Protein AF-A0A2S7T8G7-F1 (afdb_monome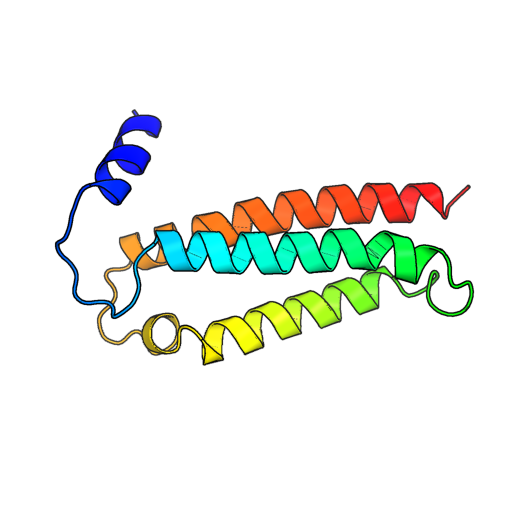r)

Organism: NCBI:txid754435

Foldseek 3Di:
DVVVVVVVLVPDPDDPPVDGLVVLLVLLVVLLVVLLVVLVVLCVDPVRVVCSVVVVVVSVVVSVVVCCVVRVCLVVPPDDDPVVNVSSCVSVVVSVVVSVVSNVVSNVVVVD

Solvent-accessible surface area (backbone atoms only — not comparable to full-atom values): 6670 Å² total; per-residue (Å²): 120,75,73,56,55,64,57,49,70,74,65,63,91,81,69,95,56,101,63,59,70,64,57,55,42,49,51,41,50,54,53,47,52,50,49,64,61,45,49,65,59,44,55,71,35,81,89,46,36,88,47,47,69,57,55,49,50,53,49,50,54,48,50,53,53,52,45,43,70,77,40,41,71,74,70,67,52,87,77,65,58,74,68,57,57,51,57,65,44,48,47,52,54,56,46,49,54,55,50,52,56,51,47,49,58,57,52,58,70,65,76,112

pLDDT: mean 78.35, std 17.05, range [39.22, 94.06]

InterPro domains:
  IPR046166 Protein of unknown function DUF6168 [PF19665] (15-109)

Mean predicted aligned error: 9.42 Å

Secondary structure (DSSP, 8-state):
-HHHHHHHTTT------SS-HHHHHHHHHHHHHHHHHHHHHHHT-TTTGGGHHHHHHHHHHHHHHHHHHH-HHHHS-SS--HHHHHHHHHHHHHHHHHHHHHHHHHHHTT--

Radius of gyration: 16.88 Å; Cα contacts (8 Å, |Δi|>4): 44; chains: 1; bounding box: 40×27×47 Å

Structure (mmCIF, N/CA/C/O backbone):
data_AF-A0A2S7T8G7-F1
#
_entry.id   AF-A0A2S7T8G7-F1
#
loop_
_atom_site.group_PDB
_atom_site.id
_atom_site.type_symbol
_atom_site.label_atom_id
_atom_site.label_alt_id
_atom_site.label_comp_id
_atom_site.label_asym_id
_atom_site.label_entity_id
_atom_site.label_seq_id
_atom_site.pdbx_PDB_ins_code
_atom_site.Cartn_x
_atom_site.Cartn_y
_atom_site.Cartn_z
_atom_site.occupancy
_atom_site.B_iso_or_equiv
_atom_site.auth_seq_id
_atom_site.auth_comp_id
_atom_site.auth_asym_id
_atom_site.auth_atom_id
_atom_site.pdbx_PDB_model_num
ATOM 1 N N . MET A 1 1 ? -0.887 17.075 -21.463 1.00 43.34 1 MET A N 1
ATOM 2 C CA . MET A 1 1 ? 0.485 16.737 -21.909 1.00 43.34 1 MET A CA 1
ATOM 3 C C . MET A 1 1 ? 1.112 15.592 -21.099 1.00 43.34 1 MET A C 1
ATOM 5 O O . MET A 1 1 ? 1.709 14.726 -21.713 1.00 43.34 1 MET A O 1
ATOM 9 N N . ALA A 1 2 ? 0.906 15.497 -19.775 1.00 39.22 2 ALA A N 1
ATOM 10 C CA . ALA A 1 2 ? 1.381 14.366 -18.951 1.00 39.22 2 ALA A CA 1
ATOM 11 C C . ALA A 1 2 ? 0.722 12.999 -19.264 1.00 39.22 2 ALA A C 1
ATOM 13 O O . ALA A 1 2 ? 1.360 11.965 -19.123 1.00 39.22 2 ALA A O 1
ATOM 14 N N . LEU A 1 3 ? -0.525 12.994 -19.755 1.00 40.22 3 LEU A N 1
ATOM 15 C CA . LEU A 1 3 ? -1.258 11.768 -20.117 1.00 40.22 3 LEU A CA 1
ATOM 16 C C . LEU A 1 3 ? -0.732 11.065 -21.385 1.00 40.22 3 LEU A C 1
ATOM 18 O O . LEU A 1 3 ? -1.010 9.890 -21.578 1.00 40.22 3 LEU A O 1
ATOM 22 N N . SER A 1 4 ? 0.043 11.759 -22.229 1.00 43.06 4 SER A N 1
ATOM 23 C CA . SER A 1 4 ? 0.604 11.181 -23.463 1.00 43.06 4 SER A CA 1
ATOM 24 C C . SER A 1 4 ? 1.810 10.278 -23.172 1.00 43.06 4 SER A C 1
ATOM 26 O O . SER A 1 4 ? 1.938 9.192 -23.724 1.00 43.06 4 SER A O 1
ATOM 28 N N . TYR A 1 5 ? 2.665 10.679 -22.228 1.00 49.22 5 TYR A N 1
ATOM 29 C CA . TYR A 1 5 ? 3.894 9.947 -21.912 1.00 49.22 5 TYR A CA 1
ATOM 30 C C . TYR A 1 5 ? 3.642 8.611 -21.205 1.00 49.22 5 TYR A C 1
ATOM 32 O O . TYR A 1 5 ? 4.401 7.672 -21.412 1.00 49.22 5 TYR A O 1
ATOM 40 N N . GLY A 1 6 ? 2.555 8.495 -20.432 1.00 47.66 6 GLY A N 1
ATOM 41 C CA . GLY A 1 6 ? 2.149 7.215 -19.838 1.00 47.66 6 GLY A CA 1
ATOM 42 C C . GLY A 1 6 ? 1.715 6.178 -20.882 1.00 47.66 6 GLY A C 1
ATOM 43 O O . GLY A 1 6 ? 1.947 4.991 -20.693 1.00 47.66 6 GLY A O 1
ATOM 44 N N . LEU A 1 7 ? 1.142 6.630 -22.003 1.00 43.62 7 LEU A N 1
ATOM 45 C CA . LEU A 1 7 ? 0.757 5.782 -23.137 1.00 43.62 7 LEU A CA 1
ATOM 46 C C . LEU A 1 7 ? 1.949 5.423 -24.033 1.00 43.62 7 LEU A C 1
ATOM 48 O O . LEU A 1 7 ? 1.996 4.319 -24.561 1.00 43.62 7 LEU A O 1
ATOM 52 N N . ILE A 1 8 ? 2.929 6.321 -24.167 1.00 47.00 8 ILE A N 1
ATOM 53 C CA . ILE A 1 8 ? 4.157 6.072 -24.940 1.00 47.00 8 ILE A CA 1
ATOM 54 C C . ILE A 1 8 ? 5.088 5.102 -24.194 1.00 47.00 8 ILE A C 1
ATOM 56 O O . ILE A 1 8 ? 5.646 4.202 -24.809 1.00 47.00 8 ILE A O 1
ATOM 60 N N . ALA A 1 9 ? 5.167 5.184 -22.862 1.00 51.03 9 ALA A N 1
ATOM 61 C CA . ALA A 1 9 ? 5.928 4.226 -22.051 1.00 51.03 9 ALA A CA 1
ATOM 62 C C . ALA A 1 9 ? 5.368 2.787 -22.094 1.00 51.03 9 ALA A C 1
ATOM 64 O O . ALA A 1 9 ? 6.084 1.845 -21.770 1.00 51.03 9 ALA A O 1
ATOM 65 N N . LEU A 1 10 ? 4.103 2.605 -22.497 1.00 52.00 10 LEU A N 1
ATOM 66 C CA . LEU A 1 10 ? 3.505 1.287 -22.749 1.00 52.00 10 LEU A CA 1
ATOM 67 C C . LEU A 1 10 ? 3.829 0.739 -24.153 1.00 52.00 10 LEU A C 1
ATOM 69 O O . LEU A 1 10 ? 3.527 -0.422 -24.420 1.00 52.00 10 LEU A O 1
ATOM 73 N N . ALA A 1 11 ? 4.393 1.559 -25.047 1.00 46.53 11 ALA A N 1
ATOM 74 C CA . ALA A 1 11 ? 4.503 1.271 -26.477 1.00 46.53 11 ALA A CA 1
ATOM 75 C C . ALA A 1 11 ? 5.943 1.108 -27.001 1.00 46.53 11 ALA A C 1
ATOM 77 O O . ALA A 1 11 ? 6.097 0.641 -28.128 1.00 46.53 11 ALA A O 1
ATOM 78 N N . ASP A 1 12 ? 6.980 1.444 -26.225 1.00 43.25 12 ASP A N 1
ATOM 79 C CA . ASP A 1 12 ? 8.375 1.281 -26.654 1.00 43.25 12 ASP A CA 1
ATOM 80 C C . ASP A 1 12 ? 8.953 -0.086 -26.222 1.00 43.25 12 ASP A C 1
ATOM 82 O O . ASP A 1 12 ? 9.151 -0.324 -25.030 1.00 43.25 12 ASP A O 1
ATOM 86 N N . PRO A 1 13 ? 9.284 -0.994 -27.164 1.00 44.94 13 PRO A N 1
ATOM 87 C CA . PRO A 1 13 ? 9.881 -2.299 -26.872 1.00 44.94 13 PRO A CA 1
ATOM 88 C C . PRO A 1 13 ? 11.412 -2.233 -26.733 1.00 44.94 13 PRO A C 1
ATOM 90 O O . PRO A 1 13 ? 12.104 -3.236 -26.907 1.00 44.94 13 PRO A O 1
ATOM 93 N N . VAL A 1 14 ? 11.978 -1.057 -26.467 1.00 45.66 14 VAL A N 1
ATOM 94 C CA . VAL A 1 14 ? 13.427 -0.860 -26.412 1.00 45.66 14 VAL A CA 1
ATOM 95 C C . VAL A 1 14 ? 13.800 -0.562 -24.976 1.00 45.66 14 VAL A C 1
ATOM 97 O O . VAL A 1 14 ? 13.839 0.598 -24.631 1.00 45.66 14 VAL A O 1
ATOM 100 N N . PHE A 1 15 ? 14.025 -1.581 -24.144 1.00 44.16 15 PHE A N 1
ATOM 101 C CA . PHE A 1 15 ? 15.076 -1.592 -23.114 1.00 44.16 15 PHE A CA 1
ATOM 102 C C . PHE A 1 15 ? 15.125 -2.971 -22.442 1.00 44.16 15 PHE A C 1
ATOM 104 O O . PHE A 1 15 ? 14.144 -3.472 -21.906 1.00 44.16 15 PHE A O 1
ATOM 111 N N . SER A 1 16 ? 16.304 -3.590 -22.483 1.00 45.28 16 SER A N 1
ATOM 112 C CA . SER A 1 16 ? 16.624 -4.910 -21.927 1.00 45.28 16 SER A CA 1
ATOM 113 C C . SER A 1 16 ? 16.749 -4.894 -20.389 1.00 45.28 16 SER A C 1
ATOM 115 O O . SER A 1 16 ? 17.716 -5.421 -19.833 1.00 45.28 16 SER A O 1
ATOM 117 N N . LEU A 1 17 ? 15.797 -4.302 -19.664 1.00 51.22 17 LEU A N 1
ATOM 118 C CA . LEU A 1 17 ? 15.545 -4.769 -18.300 1.00 51.22 17 LEU A CA 1
ATOM 119 C C . LEU A 1 17 ? 14.751 -6.066 -18.460 1.00 51.22 17 LEU A C 1
ATOM 121 O O . LEU A 1 17 ? 13.778 -6.095 -19.201 1.00 51.22 17 LEU A O 1
ATOM 125 N N . GLY A 1 18 ? 15.160 -7.161 -17.818 1.00 55.31 18 GLY A N 1
ATOM 126 C CA . GLY A 1 18 ? 14.485 -8.466 -17.933 1.00 55.31 18 GLY A CA 1
ATOM 127 C C . GLY A 1 18 ? 13.032 -8.506 -17.419 1.00 55.31 18 GLY A C 1
ATOM 128 O O . GLY A 1 18 ? 12.512 -9.590 -17.179 1.00 55.31 18 GLY A O 1
ATOM 129 N N . PHE A 1 19 ? 12.408 -7.348 -17.201 1.00 62.59 19 PHE A N 1
ATOM 130 C CA . PHE A 1 19 ? 11.038 -7.114 -16.762 1.00 62.59 19 PHE A CA 1
ATOM 131 C C . PHE A 1 19 ? 10.598 -5.717 -17.235 1.00 62.59 19 PHE A C 1
ATOM 133 O O . PHE A 1 19 ? 11.373 -4.757 -17.178 1.00 62.59 19 PHE A O 1
ATOM 140 N N . GLY A 1 20 ? 9.355 -5.591 -17.690 1.00 72.56 20 GLY A N 1
ATOM 141 C CA . GLY A 1 20 ? 8.758 -4.315 -18.073 1.00 72.56 20 GLY A CA 1
ATOM 142 C C . GLY A 1 20 ? 8.177 -3.515 -16.899 1.00 72.56 20 GLY A C 1
ATOM 143 O O . GLY A 1 20 ? 8.051 -3.974 -15.760 1.00 72.56 20 GLY A O 1
ATOM 144 N N . LEU A 1 21 ? 7.779 -2.272 -17.194 1.00 76.06 21 LEU A N 1
ATOM 145 C CA . LEU A 1 21 ? 7.060 -1.395 -16.258 1.00 76.06 21 LEU A CA 1
ATOM 146 C C . LEU A 1 21 ? 5.739 -2.036 -15.791 1.00 76.06 21 LEU A C 1
ATOM 148 O O . LEU A 1 21 ? 5.325 -1.867 -14.646 1.00 76.06 21 LEU A O 1
ATOM 152 N N . HIS A 1 22 ? 5.094 -2.801 -16.669 1.00 81.25 22 HIS A N 1
ATOM 153 C CA . HIS A 1 22 ? 3.833 -3.487 -16.408 1.00 81.25 22 HIS A CA 1
ATOM 154 C C . HIS A 1 22 ? 3.941 -4.503 -15.257 1.00 81.25 22 HIS A C 1
ATOM 156 O O . HIS A 1 22 ? 3.061 -4.573 -14.400 1.00 81.25 22 HIS A O 1
ATOM 162 N N . GLU A 1 23 ? 5.045 -5.235 -15.174 1.00 85.62 23 GLU A N 1
ATOM 163 C CA . GLU A 1 23 ? 5.328 -6.227 -14.141 1.00 85.62 23 GLU A CA 1
ATOM 164 C C . GLU A 1 23 ? 5.505 -5.564 -12.773 1.00 85.62 23 GLU A C 1
ATOM 166 O O . GLU A 1 23 ? 5.007 -6.072 -11.766 1.00 85.62 23 GLU A O 1
ATOM 171 N N . VAL A 1 24 ? 6.129 -4.384 -12.741 1.00 87.00 24 VAL A N 1
ATOM 172 C CA . VAL A 1 24 ? 6.247 -3.553 -11.534 1.00 87.00 24 VAL A CA 1
ATOM 173 C C . VAL A 1 24 ? 4.864 -3.078 -11.069 1.00 87.00 24 VAL A C 1
ATOM 175 O O . VAL A 1 24 ? 4.540 -3.166 -9.882 1.00 87.00 24 VAL A O 1
ATOM 178 N N . PHE A 1 25 ? 4.004 -2.637 -11.994 1.00 87.31 25 PHE A N 1
ATOM 179 C CA . PHE A 1 25 ? 2.615 -2.274 -11.680 1.00 87.31 25 PHE A CA 1
ATOM 180 C C . PHE A 1 25 ? 1.826 -3.454 -11.104 1.00 87.31 25 PHE A C 1
ATOM 182 O O . PHE A 1 25 ? 1.174 -3.302 -10.068 1.00 87.31 25 PHE A O 1
ATOM 189 N N . ILE A 1 26 ? 1.902 -4.627 -11.739 1.00 89.56 26 ILE A N 1
ATOM 190 C CA . ILE A 1 26 ? 1.220 -5.837 -11.265 1.00 89.56 26 ILE A CA 1
ATOM 191 C C . ILE A 1 26 ? 1.716 -6.219 -9.875 1.00 89.56 26 ILE A C 1
ATOM 193 O O . ILE A 1 26 ? 0.894 -6.503 -9.005 1.00 89.56 26 ILE A O 1
ATOM 197 N N . TYR A 1 27 ? 3.030 -6.188 -9.639 1.00 92.31 27 TYR A N 1
ATOM 198 C CA . TYR A 1 27 ? 3.599 -6.485 -8.327 1.00 92.31 27 TYR A CA 1
ATOM 199 C C . TYR A 1 27 ? 2.979 -5.607 -7.237 1.00 92.31 27 TYR A C 1
ATOM 201 O O . TYR A 1 27 ? 2.472 -6.118 -6.233 1.00 92.31 27 TYR A O 1
ATOM 209 N N . HIS A 1 28 ? 2.975 -4.287 -7.444 1.00 91.75 28 HIS A N 1
ATOM 210 C CA . HIS A 1 28 ? 2.415 -3.365 -6.464 1.00 91.75 28 HIS A CA 1
ATOM 211 C C . HIS A 1 28 ? 0.911 -3.576 -6.283 1.00 91.75 28 HIS A C 1
ATOM 213 O O . HIS A 1 28 ? 0.462 -3.607 -5.140 1.00 91.75 28 HIS A O 1
ATOM 219 N N . LEU A 1 29 ? 0.159 -3.797 -7.364 1.00 90.75 29 LEU A N 1
ATOM 220 C CA . LEU A 1 29 ? -1.284 -4.038 -7.318 1.00 90.75 29 LEU A CA 1
ATOM 221 C C . LEU A 1 29 ? -1.629 -5.314 -6.544 1.00 90.75 29 LEU A C 1
ATOM 223 O O . LEU A 1 29 ? -2.479 -5.275 -5.656 1.00 90.75 29 LEU A O 1
ATOM 227 N N . VAL A 1 30 ? -0.964 -6.432 -6.843 1.00 93.06 30 VAL A N 1
ATOM 228 C CA . VAL A 1 30 ? -1.196 -7.719 -6.169 1.00 93.06 30 VAL A CA 1
ATOM 229 C C . VAL A 1 30 ? -0.865 -7.608 -4.685 1.00 93.06 30 VAL A C 1
ATOM 231 O O . VAL A 1 30 ? -1.670 -8.010 -3.845 1.00 93.06 30 VAL A O 1
ATOM 234 N N . PHE A 1 31 ? 0.278 -7.010 -4.344 1.00 93.94 31 PHE A N 1
ATOM 235 C CA . PHE A 1 31 ? 0.665 -6.836 -2.947 1.00 93.94 31 PHE A CA 1
ATOM 236 C C . PHE A 1 31 ? -0.337 -5.948 -2.196 1.00 93.94 31 PHE A C 1
ATOM 238 O O . PHE A 1 31 ? -0.768 -6.292 -1.096 1.00 93.94 31 PHE A O 1
ATOM 245 N N . SER A 1 32 ? -0.773 -4.842 -2.806 1.00 92.50 32 SER A N 1
ATOM 246 C CA . SER A 1 32 ? -1.795 -3.960 -2.234 1.00 92.50 32 SER A CA 1
ATOM 247 C C . SER A 1 32 ? -3.138 -4.657 -2.054 1.00 92.50 32 SER A C 1
ATOM 249 O O . SER A 1 32 ? -3.771 -4.493 -1.012 1.00 92.50 32 SER A O 1
ATOM 251 N N . ALA A 1 33 ? -3.569 -5.471 -3.018 1.00 92.06 33 ALA A N 1
ATOM 252 C CA . ALA A 1 33 ? -4.801 -6.245 -2.908 1.00 92.06 33 ALA A CA 1
ATOM 253 C C . ALA A 1 33 ? -4.745 -7.236 -1.732 1.00 92.06 33 ALA A C 1
ATOM 255 O O . ALA A 1 33 ? -5.723 -7.367 -0.989 1.00 92.06 33 ALA A O 1
ATOM 256 N N . ILE A 1 34 ? -3.592 -7.880 -1.517 1.00 93.69 34 ILE A N 1
ATOM 257 C CA . ILE A 1 34 ? -3.357 -8.759 -0.365 1.00 93.69 34 ILE A CA 1
ATOM 258 C C . ILE A 1 34 ? -3.452 -7.962 0.943 1.00 93.69 34 ILE A C 1
ATOM 260 O O . ILE A 1 34 ? -4.199 -8.358 1.838 1.00 93.69 34 ILE A O 1
ATOM 264 N N . LEU A 1 35 ? -2.763 -6.820 1.054 1.00 91.94 35 LEU A N 1
ATOM 265 C CA . LEU A 1 35 ? -2.799 -5.988 2.265 1.00 91.94 35 LEU A CA 1
ATOM 266 C C . LEU A 1 35 ? -4.201 -5.481 2.592 1.00 91.94 35 LEU A C 1
ATOM 268 O O . LEU A 1 35 ? -4.658 -5.618 3.727 1.00 91.94 35 LEU A O 1
ATOM 272 N N . ILE A 1 36 ? -4.904 -4.940 1.600 1.00 90.88 36 ILE A N 1
ATOM 273 C CA . ILE A 1 36 ? -6.271 -4.432 1.759 1.00 90.88 36 ILE A CA 1
ATOM 274 C C . ILE A 1 36 ? -7.219 -5.556 2.192 1.00 90.88 36 ILE A C 1
ATOM 276 O O . ILE A 1 36 ? -8.102 -5.321 3.012 1.00 90.88 36 ILE A O 1
ATOM 280 N N . SER A 1 37 ? -7.017 -6.783 1.707 1.00 90.88 37 SER A N 1
ATOM 281 C CA . SER A 1 37 ? -7.816 -7.946 2.117 1.00 90.88 37 SER A CA 1
ATOM 282 C C . SER A 1 37 ? -7.485 -8.425 3.537 1.00 90.88 37 SER A C 1
ATOM 284 O O . SER A 1 37 ? -8.373 -8.887 4.255 1.00 90.88 37 SER A O 1
ATOM 286 N N . LEU A 1 38 ? -6.225 -8.299 3.967 1.00 91.19 38 LEU A N 1
ATOM 287 C CA . LEU A 1 38 ? -5.774 -8.694 5.305 1.00 91.19 38 LEU A CA 1
ATOM 288 C C . LEU A 1 38 ? -6.196 -7.706 6.395 1.00 91.19 38 LEU A C 1
ATOM 290 O O . LEU A 1 38 ? -6.507 -8.133 7.506 1.00 91.19 38 LEU A O 1
ATOM 294 N N . ILE A 1 39 ? -6.248 -6.405 6.098 1.00 90.88 39 ILE A N 1
ATOM 295 C CA . ILE A 1 39 ? -6.586 -5.358 7.076 1.00 90.88 39 ILE A CA 1
ATOM 296 C C . ILE A 1 39 ? -7.918 -5.644 7.810 1.00 90.88 39 ILE A C 1
ATOM 298 O O . ILE A 1 39 ? -7.902 -5.692 9.042 1.00 90.88 39 ILE A O 1
ATOM 302 N N . PRO A 1 40 ? -9.052 -5.918 7.129 1.00 90.00 40 PRO A N 1
ATOM 303 C CA . PRO A 1 40 ? -10.314 -6.249 7.791 1.00 90.00 40 PRO A CA 1
ATOM 304 C C . PRO A 1 40 ? -10.250 -7.532 8.621 1.00 90.00 40 PRO A C 1
ATOM 306 O O . PRO A 1 40 ? -10.964 -7.659 9.614 1.00 90.00 40 PRO A O 1
ATOM 309 N N . TRP A 1 41 ? -9.430 -8.503 8.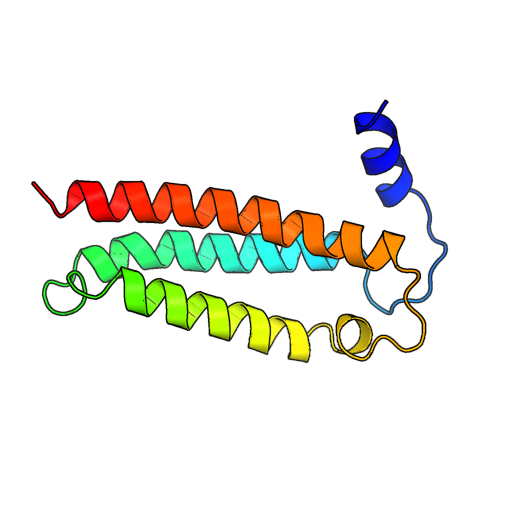213 1.00 89.69 41 TRP A N 1
ATOM 310 C CA . TRP A 1 41 ? -9.266 -9.753 8.949 1.00 89.69 41 TRP A CA 1
ATOM 311 C C . TRP A 1 41 ? -8.506 -9.528 10.262 1.00 89.69 41 TRP A C 1
ATOM 313 O O . TRP A 1 41 ? -8.969 -9.970 11.313 1.00 89.69 41 TRP A O 1
ATOM 323 N N . VAL A 1 42 ? -7.415 -8.756 10.228 1.00 89.00 42 VAL A N 1
ATOM 324 C CA . VAL A 1 42 ? -6.660 -8.355 11.429 1.00 89.00 42 VAL A CA 1
ATOM 325 C C . VAL A 1 42 ? -7.519 -7.487 12.354 1.00 89.00 42 VAL A C 1
ATOM 327 O O . VAL A 1 42 ? -7.529 -7.704 13.563 1.00 89.00 42 VAL A O 1
ATOM 330 N N . GLN A 1 43 ? -8.298 -6.559 11.791 1.00 87.19 43 GLN A N 1
ATOM 331 C CA . GLN A 1 43 ? -9.203 -5.673 12.531 1.00 87.19 43 GLN A CA 1
ATOM 332 C C . GLN A 1 43 ? -10.272 -6.427 13.343 1.00 87.19 43 GLN A C 1
ATOM 334 O O . GLN A 1 43 ? -10.698 -5.945 14.388 1.00 87.19 43 GLN A O 1
ATOM 339 N N . ARG A 1 44 ? -10.714 -7.610 12.898 1.00 88.75 44 ARG A N 1
ATOM 340 C CA . ARG A 1 44 ? -11.710 -8.419 13.629 1.00 88.75 44 ARG A CA 1
ATOM 341 C C . ARG A 1 44 ? -11.142 -9.119 14.862 1.00 88.75 44 ARG A C 1
ATOM 343 O O . ARG A 1 44 ? -11.920 -9.592 15.686 1.00 88.75 44 ARG A O 1
ATOM 350 N N . ASN A 1 45 ? -9.819 -9.226 14.983 1.00 88.94 45 ASN A N 1
ATOM 351 C CA . ASN A 1 45 ? -9.187 -9.891 16.111 1.00 88.94 45 ASN A CA 1
ATOM 352 C C . ASN A 1 45 ? -8.835 -8.862 17.203 1.00 88.94 45 ASN A C 1
ATOM 354 O O . ASN A 1 45 ? -7.927 -8.055 16.995 1.00 88.94 45 ASN A O 1
ATOM 358 N N . PRO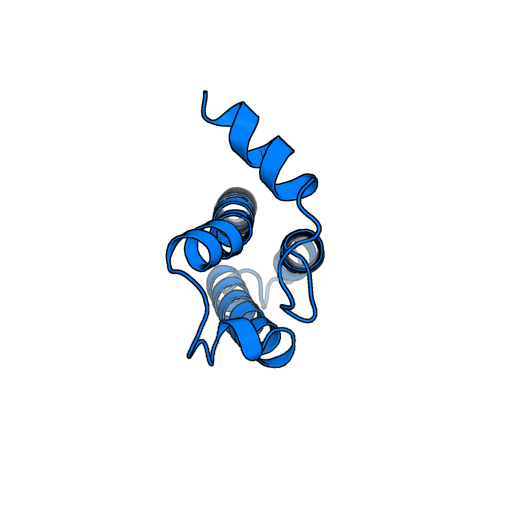 A 1 46 ? -9.480 -8.899 18.385 1.00 86.69 46 PRO A N 1
ATOM 359 C CA . PRO A 1 46 ? -9.266 -7.907 19.440 1.00 86.69 46 PRO A CA 1
ATOM 360 C C . PRO A 1 46 ? -7.835 -7.897 19.994 1.00 86.69 46 PRO A C 1
ATOM 362 O O . PRO A 1 46 ? -7.390 -6.874 20.505 1.00 86.69 46 PRO A O 1
ATOM 365 N N . ALA A 1 47 ? -7.084 -8.996 19.865 1.00 89.06 47 ALA A N 1
ATOM 366 C CA . ALA A 1 47 ? -5.684 -9.036 20.280 1.00 89.06 47 ALA A CA 1
ATOM 367 C C . ALA A 1 47 ? -4.758 -8.272 19.316 1.00 89.06 47 ALA A C 1
ATOM 369 O O . ALA A 1 47 ? -3.675 -7.840 19.708 1.00 89.06 47 ALA A O 1
ATOM 370 N N . TRP A 1 48 ? -5.146 -8.147 18.044 1.00 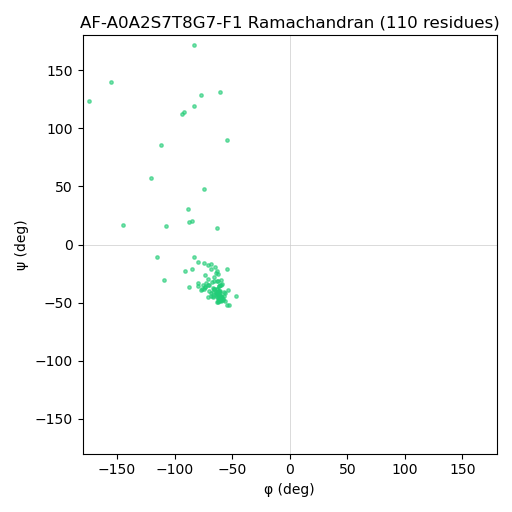88.69 48 TRP A N 1
ATOM 371 C CA . TRP A 1 48 ? -4.285 -7.624 16.977 1.00 88.69 48 TRP A CA 1
ATOM 372 C C . TRP A 1 48 ? -4.730 -6.238 16.501 1.00 88.69 48 TRP A C 1
ATOM 374 O O . TRP A 1 48 ? -3.894 -5.410 16.145 1.00 88.69 48 TRP A O 1
ATOM 384 N N . ALA A 1 49 ? -6.028 -5.947 16.566 1.00 87.56 49 ALA A N 1
ATOM 385 C CA . ALA A 1 49 ? -6.617 -4.664 16.195 1.00 87.56 49 ALA A CA 1
ATOM 386 C C . ALA A 1 49 ? -5.875 -3.425 16.756 1.00 87.56 49 ALA A C 1
ATOM 388 O O . ALA A 1 49 ? -5.598 -2.520 15.963 1.00 87.56 49 ALA A O 1
ATOM 389 N N . PRO A 1 50 ? -5.443 -3.378 18.040 1.00 89.50 50 PRO A N 1
ATOM 390 C CA . PRO A 1 50 ? -4.752 -2.203 18.588 1.00 89.50 50 PRO A CA 1
ATOM 391 C C . PRO A 1 50 ? -3.425 -1.875 17.891 1.00 89.50 50 PRO A C 1
ATOM 393 O O . PRO A 1 50 ? -2.987 -0.730 17.886 1.00 89.50 50 PRO A O 1
ATOM 396 N N . ASN A 1 51 ? -2.786 -2.877 17.280 1.00 90.69 51 ASN A N 1
ATOM 397 C CA . ASN A 1 51 ? -1.467 -2.766 16.662 1.00 90.69 51 ASN A CA 1
ATOM 398 C C . ASN A 1 51 ? -1.528 -2.783 15.124 1.00 90.69 51 ASN A C 1
ATOM 400 O O . ASN A 1 51 ? -0.502 -2.971 14.469 1.00 90.69 51 ASN A O 1
ATOM 404 N N . LEU A 1 52 ? -2.708 -2.567 14.526 1.00 90.50 52 LEU A N 1
ATOM 405 C CA . LEU A 1 52 ? -2.922 -2.635 13.074 1.00 90.50 52 LEU A CA 1
ATOM 406 C C . LEU A 1 52 ? -1.951 -1.748 12.275 1.00 90.50 52 LEU A C 1
ATOM 408 O O . LEU A 1 52 ? -1.439 -2.174 11.241 1.00 90.50 52 LEU A O 1
ATOM 412 N N . GLY A 1 53 ? -1.640 -0.549 12.779 1.00 89.69 53 GLY A N 1
ATOM 413 C CA . GLY A 1 53 ? -0.654 0.344 12.163 1.00 89.69 53 GLY A CA 1
ATOM 414 C C . GLY A 1 53 ? 0.764 -0.244 12.131 1.00 89.69 53 GLY A C 1
ATOM 415 O O . GLY A 1 53 ? 1.461 -0.105 11.127 1.00 89.69 53 GLY A O 1
ATOM 416 N N . TYR A 1 54 ? 1.175 -0.962 13.182 1.00 91.88 54 TYR A N 1
ATOM 417 C CA . TYR A 1 54 ? 2.474 -1.641 13.226 1.00 91.88 54 TYR A CA 1
ATOM 418 C C . TYR A 1 54 ? 2.526 -2.829 12.266 1.00 91.88 54 TYR A C 1
ATOM 420 O O . TYR A 1 54 ? 3.529 -3.009 11.576 1.00 91.88 54 TYR A O 1
ATOM 428 N N . TYR A 1 55 ? 1.444 -3.606 12.163 1.00 92.44 55 TYR A N 1
ATOM 429 C CA . TYR A 1 55 ? 1.362 -4.694 11.185 1.00 92.44 55 TYR A CA 1
ATOM 430 C C . TYR A 1 55 ? 1.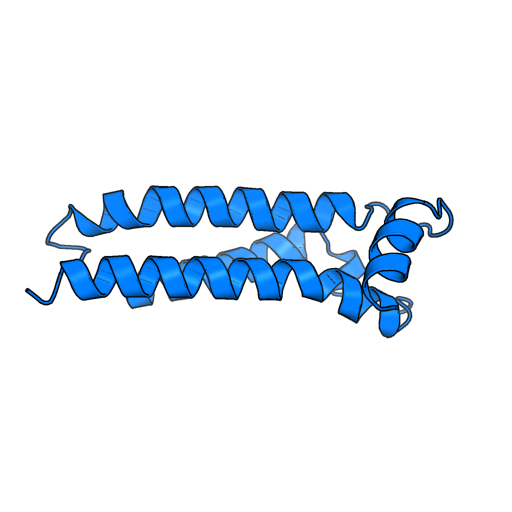421 -4.173 9.753 1.00 92.44 55 TYR A C 1
ATOM 432 O O . TYR A 1 55 ? 2.144 -4.735 8.930 1.00 92.44 55 TYR A O 1
ATOM 440 N N . TYR A 1 56 ? 0.738 -3.063 9.467 1.00 93.12 56 TYR A N 1
ATOM 441 C CA . TYR A 1 56 ? 0.851 -2.398 8.175 1.00 93.12 56 TYR A CA 1
ATOM 442 C C . TYR A 1 56 ? 2.292 -1.953 7.893 1.00 93.12 56 TYR A C 1
ATOM 444 O O . TYR A 1 56 ? 2.828 -2.278 6.835 1.00 93.12 56 TYR A O 1
ATOM 452 N N . LEU A 1 57 ? 2.959 -1.290 8.844 1.00 92.88 57 LEU A N 1
ATOM 453 C CA . LEU A 1 57 ? 4.350 -0.860 8.673 1.00 92.88 57 LEU A CA 1
ATOM 454 C C . LEU A 1 57 ? 5.297 -2.046 8.425 1.00 92.88 57 LEU A C 1
ATOM 456 O O . LEU A 1 57 ? 6.120 -1.996 7.512 1.00 92.88 57 LEU A O 1
ATOM 460 N N . GLY A 1 58 ? 5.153 -3.135 9.183 1.00 94.06 58 GLY A N 1
ATOM 461 C CA . GLY A 1 58 ? 5.921 -4.363 8.965 1.00 94.06 58 GLY A CA 1
ATOM 462 C C . GLY A 1 58 ? 5.670 -4.968 7.582 1.00 94.06 58 GLY A C 1
ATOM 463 O O . GLY A 1 58 ? 6.605 -5.383 6.899 1.00 94.06 58 GLY A O 1
ATOM 464 N N . SER A 1 59 ? 4.420 -4.946 7.124 1.00 92.88 59 SER A N 1
ATOM 465 C CA . SER A 1 59 ? 4.048 -5.421 5.792 1.00 92.88 59 SER A CA 1
ATOM 466 C C . SER A 1 59 ? 4.610 -4.546 4.663 1.00 92.88 59 SER A C 1
ATOM 468 O O . SER A 1 59 ? 4.990 -5.063 3.613 1.00 92.88 59 SER A O 1
ATOM 470 N N . LEU A 1 60 ? 4.750 -3.239 4.900 1.00 92.50 60 LEU A N 1
ATOM 471 C CA . LEU A 1 60 ? 5.384 -2.301 3.981 1.00 92.50 60 LEU A CA 1
ATOM 472 C C . LEU A 1 60 ? 6.885 -2.587 3.839 1.00 92.50 60 LEU A C 1
ATOM 474 O O . LEU A 1 60 ? 7.412 -2.629 2.730 1.00 92.50 60 LEU A O 1
ATOM 478 N N . LEU A 1 61 ? 7.574 -2.827 4.957 1.00 93.88 61 LEU A N 1
ATOM 479 C CA . LEU A 1 61 ? 8.985 -3.220 4.944 1.00 93.88 61 LEU A CA 1
ATOM 480 C C . LEU A 1 61 ? 9.176 -4.553 4.215 1.00 93.88 61 LEU A C 1
ATOM 482 O O . LEU A 1 61 ? 10.076 -4.677 3.384 1.00 93.88 61 LEU A O 1
ATOM 486 N N . LEU A 1 62 ? 8.286 -5.518 4.457 1.00 93.69 62 LEU A N 1
ATOM 487 C CA . LEU A 1 62 ? 8.274 -6.784 3.728 1.00 93.69 62 LEU A CA 1
ATOM 488 C C . LEU A 1 62 ? 8.057 -6.568 2.222 1.00 93.69 62 LEU A C 1
ATOM 490 O O . LEU A 1 62 ? 8.756 -7.184 1.424 1.00 93.69 62 LEU A O 1
ATOM 494 N N . LYS A 1 63 ? 7.155 -5.662 1.820 1.00 91.75 63 LYS A N 1
ATOM 495 C CA . LYS A 1 63 ? 6.925 -5.287 0.413 1.00 91.75 63 LYS A CA 1
ATOM 496 C C . LYS A 1 63 ? 8.197 -4.776 -0.249 1.00 91.75 63 LYS A C 1
ATOM 498 O O . LYS A 1 63 ? 8.485 -5.168 -1.377 1.00 91.75 63 LYS A O 1
ATOM 503 N N . PHE A 1 64 ? 8.958 -3.921 0.431 1.00 89.88 64 PHE A N 1
ATOM 504 C CA . PHE A 1 64 ? 10.230 -3.419 -0.090 1.00 89.88 64 PHE A CA 1
ATOM 505 C C . PHE A 1 64 ? 11.295 -4.509 -0.171 1.00 89.88 64 PHE A C 1
ATOM 507 O O . PHE A 1 64 ? 12.001 -4.598 -1.173 1.00 89.88 64 PHE A O 1
ATOM 514 N N . PHE A 1 65 ? 11.377 -5.369 0.843 1.00 92.38 65 PHE A N 1
ATOM 515 C CA . PHE A 1 65 ? 12.317 -6.485 0.850 1.00 92.38 65 PHE A CA 1
ATOM 516 C C . PHE A 1 65 ? 12.035 -7.476 -0.287 1.00 92.38 65 PHE A C 1
ATOM 518 O O . PHE A 1 65 ? 12.929 -7.801 -1.063 1.00 92.38 65 PHE A O 1
ATOM 525 N N . VAL A 1 66 ? 10.779 -7.904 -0.444 1.00 92.38 66 VAL A N 1
ATOM 526 C CA . VAL A 1 66 ? 10.366 -8.798 -1.535 1.00 92.38 66 VAL A CA 1
ATOM 527 C C . VAL A 1 66 ? 10.560 -8.125 -2.892 1.00 92.38 66 VAL A C 1
ATOM 529 O O . VAL A 1 66 ? 11.033 -8.772 -3.821 1.00 92.38 66 VAL A O 1
ATOM 532 N N . PHE A 1 67 ? 10.282 -6.823 -3.008 1.00 89.94 67 PHE A N 1
ATOM 533 C CA . PHE A 1 67 ? 10.522 -6.079 -4.244 1.00 89.94 67 PHE A CA 1
ATOM 534 C C . PHE A 1 67 ? 11.997 -6.133 -4.649 1.00 89.94 67 PHE A C 1
ATOM 536 O O . PHE A 1 67 ? 12.297 -6.426 -5.801 1.00 89.94 67 PHE A O 1
ATOM 543 N N . ALA A 1 68 ? 12.915 -5.929 -3.702 1.00 87.81 68 ALA A N 1
ATOM 544 C CA . ALA A 1 68 ? 14.349 -6.010 -3.963 1.00 87.81 68 ALA A CA 1
ATOM 545 C C . ALA A 1 68 ? 14.809 -7.412 -4.395 1.00 87.81 68 ALA A C 1
ATOM 547 O O . ALA A 1 68 ? 15.736 -7.528 -5.192 1.00 87.81 68 ALA A O 1
ATOM 548 N N . LEU A 1 69 ? 14.154 -8.470 -3.904 1.00 89.44 69 LEU A N 1
ATOM 549 C CA . LEU A 1 69 ? 14.441 -9.849 -4.312 1.00 89.44 69 LEU A CA 1
ATOM 550 C C . LEU A 1 69 ? 13.881 -10.194 -5.697 1.00 89.44 69 LEU A C 1
ATOM 552 O O . LEU A 1 69 ? 14.527 -10.922 -6.446 1.00 89.44 69 LEU A O 1
ATOM 556 N N . VAL A 1 70 ? 12.686 -9.700 -6.031 1.00 88.00 70 VAL A N 1
ATOM 557 C CA . VAL A 1 70 ? 12.011 -9.981 -7.312 1.00 88.00 70 VAL A CA 1
ATOM 558 C C . VAL A 1 70 ? 12.576 -9.118 -8.442 1.00 88.00 70 VAL A C 1
ATOM 560 O O . VAL A 1 70 ? 12.713 -9.589 -9.568 1.00 88.00 70 VAL A O 1
ATOM 563 N N . PHE A 1 71 ? 12.952 -7.875 -8.138 1.00 84.88 71 PHE A N 1
ATOM 564 C CA . PHE A 1 71 ? 13.466 -6.895 -9.093 1.00 84.88 71 PHE A CA 1
ATOM 565 C C . PHE A 1 71 ? 14.884 -6.427 -8.714 1.00 84.88 71 PHE A C 1
ATOM 567 O O . PHE A 1 71 ? 15.115 -5.225 -8.548 1.00 84.88 71 PHE A O 1
ATOM 574 N N . PRO A 1 72 ? 15.870 -7.339 -8.594 1.00 80.06 72 PRO A N 1
ATOM 575 C CA . PRO A 1 72 ? 17.209 -6.992 -8.119 1.00 80.06 72 PRO A CA 1
ATOM 576 C C . PRO A 1 72 ? 17.887 -5.965 -9.027 1.00 80.06 72 PRO A C 1
ATOM 578 O O . PRO A 1 72 ? 18.537 -5.055 -8.528 1.00 80.06 72 PRO A O 1
ATOM 581 N N . ALA A 1 73 ? 17.650 -6.031 -10.343 1.00 74.69 73 ALA A N 1
ATOM 582 C CA . ALA A 1 73 ? 18.221 -5.082 -11.296 1.00 74.69 73 ALA A CA 1
ATOM 583 C C . ALA A 1 73 ? 17.731 -3.633 -11.094 1.00 74.69 73 ALA A C 1
ATOM 585 O O . ALA A 1 73 ? 18.455 -2.708 -11.451 1.00 74.69 73 ALA A O 1
ATOM 586 N N . VAL A 1 74 ? 16.549 -3.422 -10.492 1.00 73.38 74 VAL A N 1
ATOM 587 C CA . VAL A 1 74 ? 16.072 -2.076 -10.105 1.00 73.38 74 VAL A CA 1
ATOM 588 C C . VAL A 1 74 ? 16.871 -1.532 -8.923 1.00 73.38 74 VAL A C 1
ATOM 590 O O . VAL A 1 74 ? 17.114 -0.332 -8.838 1.00 73.38 74 VAL A O 1
ATOM 593 N N . VAL A 1 75 ? 17.286 -2.410 -8.010 1.00 72.19 75 VAL A N 1
ATOM 594 C CA . VAL A 1 75 ? 17.960 -2.037 -6.759 1.00 72.19 75 VAL A CA 1
ATOM 595 C C . VAL A 1 75 ? 19.473 -1.920 -6.937 1.00 72.19 75 VAL A C 1
ATOM 597 O O . VAL A 1 75 ? 20.089 -1.030 -6.360 1.00 72.19 75 VAL A O 1
ATOM 600 N N . THR A 1 76 ? 20.083 -2.770 -7.762 1.00 71.38 76 THR A N 1
ATOM 601 C CA . THR A 1 76 ? 21.532 -2.785 -8.027 1.00 71.38 76 THR A CA 1
ATOM 602 C C . THR A 1 76 ? 21.949 -1.837 -9.154 1.00 71.38 76 THR A C 1
ATOM 604 O O . THR A 1 76 ? 22.992 -2.044 -9.763 1.00 71.38 76 THR A O 1
ATOM 607 N N . ALA A 1 77 ? 21.111 -0.857 -9.495 1.00 60.66 77 ALA A N 1
ATOM 608 C CA . ALA A 1 77 ? 21.173 -0.068 -10.721 1.00 60.66 77 ALA A CA 1
ATOM 609 C C . ALA A 1 77 ? 22.536 0.614 -10.979 1.00 60.66 77 ALA A C 1
ATOM 611 O O . ALA A 1 77 ? 22.735 1.775 -10.633 1.00 60.66 77 ALA A O 1
ATOM 612 N N . GLU A 1 78 ? 23.444 -0.071 -11.681 1.00 55.69 78 GLU A N 1
ATOM 613 C CA . GLU A 1 78 ? 24.625 0.545 -12.305 1.00 55.69 78 GLU A CA 1
ATOM 614 C C . GLU A 1 78 ? 24.285 1.243 -13.637 1.00 55.69 78 GLU A C 1
ATOM 616 O O . GLU A 1 78 ? 25.081 2.044 -14.109 1.00 55.69 78 GLU A O 1
ATOM 621 N N . ASN A 1 79 ? 23.112 0.995 -14.246 1.00 55.50 79 ASN A N 1
ATOM 622 C CA . ASN A 1 79 ? 22.794 1.496 -15.598 1.00 55.50 79 ASN A CA 1
ATOM 623 C C . ASN A 1 79 ? 21.324 1.899 -15.853 1.00 55.50 79 ASN A C 1
ATOM 625 O O . ASN A 1 79 ? 20.932 2.028 -17.011 1.00 55.50 79 ASN A O 1
ATOM 629 N N . ILE A 1 80 ? 20.489 2.120 -14.828 1.00 60.62 80 ILE A N 1
ATOM 630 C CA . ILE A 1 80 ? 19.118 2.613 -15.071 1.00 60.62 80 ILE A CA 1
ATOM 631 C C . ILE A 1 80 ? 19.153 4.140 -15.236 1.00 60.62 80 ILE A C 1
ATOM 633 O O . ILE A 1 80 ? 19.525 4.841 -14.289 1.00 60.62 80 ILE A O 1
ATOM 637 N N . PRO A 1 81 ? 18.749 4.699 -16.392 1.00 64.75 81 PRO A N 1
ATOM 638 C CA . PRO A 1 81 ? 18.661 6.143 -16.555 1.00 64.75 81 PRO A CA 1
ATOM 639 C C . PRO A 1 81 ? 17.658 6.707 -15.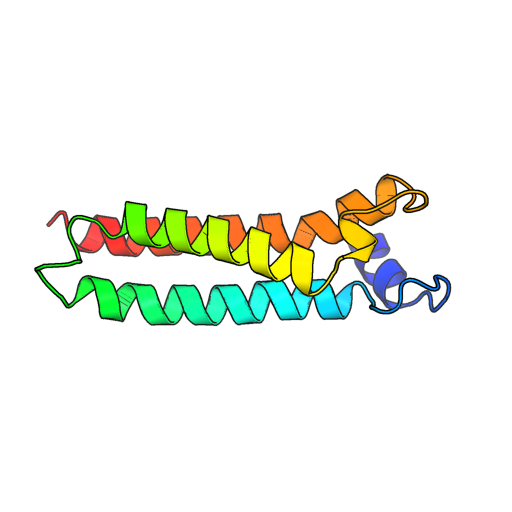540 1.00 64.75 81 PRO A C 1
ATOM 641 O O . PRO A 1 81 ? 16.535 6.224 -15.410 1.00 64.75 81 PRO A O 1
ATOM 644 N N . SER A 1 82 ? 18.045 7.761 -14.813 1.00 64.50 82 SER A N 1
ATOM 645 C CA . SER A 1 82 ? 17.333 8.258 -13.619 1.00 64.50 82 SER A CA 1
ATOM 646 C C . SER A 1 82 ? 15.842 8.570 -13.828 1.00 64.50 82 SER A C 1
ATOM 648 O O . SER A 1 82 ? 15.076 8.603 -12.869 1.00 64.50 82 SER A O 1
ATOM 650 N N . LYS A 1 83 ? 15.410 8.789 -15.075 1.00 67.62 83 LYS A N 1
ATOM 651 C CA . LYS A 1 83 ? 14.003 9.016 -15.432 1.00 67.62 83 LYS A CA 1
ATOM 652 C C . LYS A 1 83 ? 13.159 7.740 -15.369 1.00 67.62 83 LYS A C 1
ATOM 654 O O . LYS A 1 83 ? 12.013 7.804 -14.940 1.00 67.62 83 LYS A O 1
ATOM 659 N N . GLU A 1 84 ? 13.711 6.593 -15.749 1.00 68.94 84 GLU A N 1
ATOM 660 C CA . GLU A 1 84 ? 13.001 5.308 -15.731 1.00 68.94 84 GLU A CA 1
ATOM 661 C C . GLU A 1 84 ? 12.844 4.776 -14.310 1.00 68.94 84 GLU A C 1
ATOM 663 O O . GLU A 1 84 ? 11.766 4.313 -13.946 1.00 68.94 84 GLU A O 1
ATOM 668 N N . ALA A 1 85 ? 13.862 4.959 -13.466 1.00 70.88 85 ALA A N 1
ATOM 669 C CA . ALA A 1 85 ? 13.765 4.651 -12.041 1.00 70.88 85 ALA A CA 1
ATOM 670 C C . ALA A 1 85 ? 12.612 5.421 -11.365 1.00 70.88 85 ALA A C 1
ATOM 672 O O . ALA A 1 85 ? 11.855 4.854 -10.578 1.00 70.88 85 ALA A O 1
ATOM 673 N N . LEU A 1 86 ? 12.419 6.698 -11.718 1.00 72.44 86 LEU A N 1
ATOM 674 C CA . LEU A 1 86 ? 11.288 7.497 -11.229 1.00 72.44 86 LEU A CA 1
ATOM 675 C C . LEU A 1 86 ? 9.938 6.978 -11.744 1.00 72.44 86 LEU A C 1
ATOM 677 O O . LEU A 1 86 ? 8.964 6.959 -10.990 1.00 72.44 86 LEU A O 1
ATOM 681 N N . LEU A 1 87 ? 9.870 6.528 -13.000 1.00 78.62 87 LEU A N 1
ATOM 682 C CA . LEU A 1 87 ? 8.655 5.927 -13.555 1.00 78.62 87 LEU A CA 1
ATOM 683 C C . LEU A 1 87 ? 8.315 4.602 -12.871 1.00 78.62 87 LEU A C 1
ATOM 685 O O . LEU A 1 87 ? 7.144 4.374 -12.579 1.00 78.62 87 LEU A O 1
ATOM 689 N N . MET A 1 88 ? 9.313 3.782 -12.538 1.00 74.50 88 MET A N 1
ATOM 690 C CA . MET A 1 88 ? 9.140 2.545 -11.765 1.00 74.50 88 MET A CA 1
ATOM 691 C C . MET A 1 88 ? 8.730 2.794 -10.309 1.00 74.50 88 MET A C 1
ATOM 693 O O . MET A 1 88 ? 8.146 1.914 -9.684 1.00 74.50 88 MET A O 1
ATOM 697 N N . LEU A 1 89 ? 8.979 3.993 -9.776 1.00 77.50 89 LEU A N 1
ATOM 698 C CA . LEU A 1 89 ? 8.547 4.398 -8.436 1.00 77.50 89 LEU A CA 1
ATOM 699 C C . LEU A 1 89 ? 7.110 4.948 -8.416 1.00 77.50 89 LEU A C 1
ATOM 701 O O . LEU A 1 89 ? 6.449 4.944 -7.379 1.00 77.50 89 LEU A O 1
ATOM 705 N N . SER A 1 90 ? 6.592 5.396 -9.561 1.00 83.31 90 SER A N 1
ATOM 706 C CA . SER A 1 90 ? 5.219 5.904 -9.673 1.00 83.31 90 SER A CA 1
ATOM 707 C C . SER A 1 90 ? 4.117 4.927 -9.210 1.00 83.31 90 SER A C 1
ATOM 709 O O . SER A 1 90 ? 3.224 5.368 -8.478 1.00 83.31 90 SER A O 1
ATOM 711 N N . PRO A 1 91 ? 4.161 3.612 -9.514 1.00 82.94 91 PRO A N 1
ATOM 712 C CA . PRO A 1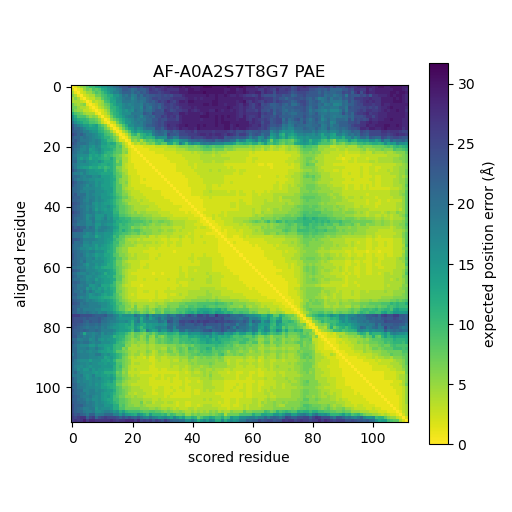 91 ? 3.122 2.672 -9.103 1.00 82.94 91 PRO A CA 1
ATOM 713 C C . PRO A 1 91 ? 3.154 2.447 -7.593 1.00 82.94 91 PRO A C 1
ATOM 715 O O . PRO A 1 91 ? 2.106 2.310 -6.965 1.00 82.94 91 PRO A O 1
ATOM 718 N N . LEU A 1 92 ? 4.353 2.461 -7.000 1.00 85.88 92 LEU A N 1
ATOM 719 C CA . LEU A 1 92 ? 4.544 2.382 -5.559 1.00 85.88 92 LEU A CA 1
ATOM 720 C C . LEU A 1 92 ? 3.849 3.550 -4.852 1.00 85.88 92 LEU A C 1
ATOM 722 O O . LEU A 1 92 ? 3.132 3.317 -3.882 1.00 85.88 92 LEU A O 1
ATOM 726 N N . PHE A 1 93 ? 4.033 4.785 -5.331 1.00 86.69 93 PHE A N 1
ATOM 727 C CA . PHE A 1 93 ? 3.391 5.964 -4.738 1.00 86.69 93 PHE A CA 1
ATOM 728 C C . PHE A 1 93 ? 1.866 5.885 -4.799 1.00 86.69 93 PHE A C 1
ATOM 730 O O . PHE A 1 93 ? 1.200 6.140 -3.796 1.00 86.69 93 PHE A O 1
ATOM 737 N N . ILE A 1 94 ? 1.311 5.503 -5.952 1.00 87.81 94 ILE A N 1
ATOM 738 C CA . ILE A 1 94 ? -0.141 5.355 -6.123 1.00 87.81 94 ILE A CA 1
ATOM 739 C C . ILE A 1 94 ? -0.674 4.281 -5.165 1.00 87.81 94 ILE A C 1
ATOM 741 O O . ILE A 1 94 ? -1.627 4.532 -4.426 1.00 87.81 94 ILE A O 1
ATOM 745 N N . ALA A 1 95 ? -0.020 3.118 -5.125 1.00 88.81 95 ALA A N 1
ATOM 746 C CA . ALA A 1 95 ? -0.373 2.019 -4.233 1.00 88.81 95 ALA A CA 1
ATOM 747 C C . ALA A 1 95 ? -0.341 2.438 -2.754 1.00 88.81 95 ALA A C 1
ATOM 749 O O . ALA A 1 95 ? -1.309 2.205 -2.035 1.00 88.81 95 ALA A O 1
ATOM 750 N N . LEU A 1 96 ? 0.727 3.113 -2.321 1.00 90.31 96 LEU A N 1
ATOM 751 C CA . LEU A 1 96 ? 0.899 3.619 -0.956 1.00 90.31 96 LEU A CA 1
ATOM 752 C C . LEU A 1 96 ? -0.219 4.574 -0.540 1.00 90.31 96 LEU A C 1
ATOM 754 O O . LEU A 1 96 ? -0.764 4.445 0.554 1.00 90.31 96 LEU A O 1
ATOM 758 N N . VAL A 1 97 ? -0.569 5.538 -1.397 1.00 91.75 97 VAL A N 1
ATOM 759 C CA . VAL A 1 97 ? -1.646 6.492 -1.097 1.00 91.75 97 VAL A CA 1
ATOM 760 C C . VAL A 1 97 ? -2.968 5.749 -0.913 1.00 91.75 97 VAL A C 1
ATOM 762 O O . VAL A 1 97 ? -3.659 5.975 0.079 1.00 91.75 97 VAL A O 1
ATOM 765 N N . CYS A 1 98 ? -3.305 4.821 -1.813 1.00 90.69 98 CYS A N 1
ATOM 766 C CA . CYS A 1 98 ? -4.515 4.008 -1.687 1.00 90.69 98 CYS A CA 1
ATOM 767 C C . CYS A 1 98 ? -4.519 3.156 -0.406 1.00 90.69 98 CYS A C 1
ATOM 769 O O . CYS A 1 98 ? -5.517 3.145 0.318 1.00 90.69 98 CYS A O 1
ATOM 771 N N . GLU A 1 99 ? -3.410 2.479 -0.105 1.00 91.69 99 GLU A N 1
ATOM 772 C CA . GLU A 1 99 ? -3.244 1.639 1.087 1.00 91.69 99 GLU A CA 1
ATOM 773 C C . GLU A 1 99 ? -3.406 2.447 2.384 1.00 91.69 99 GLU A C 1
ATOM 775 O O . GLU A 1 99 ? -4.155 2.040 3.273 1.00 91.69 99 GLU A O 1
ATOM 780 N N . VAL A 1 100 ? -2.766 3.616 2.485 1.00 92.06 100 VAL A N 1
ATOM 781 C CA . VAL A 1 100 ? -2.842 4.483 3.672 1.00 92.06 100 VAL A CA 1
ATOM 782 C C . VAL A 1 100 ? -4.244 5.059 3.855 1.00 92.06 100 VAL A C 1
ATOM 784 O O . VAL A 1 100 ? -4.742 5.099 4.981 1.00 92.06 100 VAL A O 1
ATOM 787 N N . LEU A 1 101 ? -4.913 5.475 2.774 1.00 93.06 101 LEU A N 1
ATOM 788 C CA . LEU A 1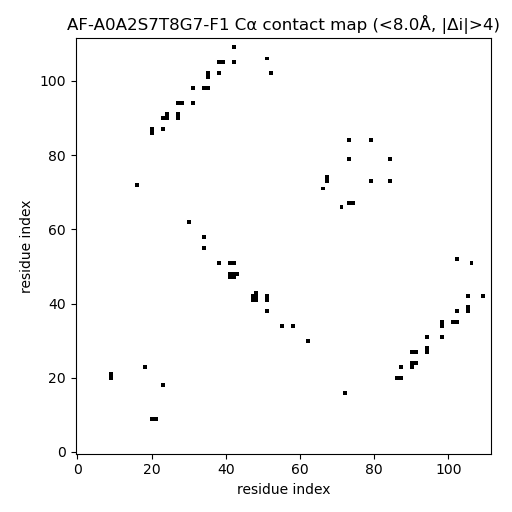 101 ? -6.298 5.947 2.851 1.00 93.06 101 LEU A CA 1
ATOM 789 C C . LEU A 1 101 ? -7.236 4.840 3.347 1.00 93.06 101 LEU A C 1
ATOM 791 O O . LEU A 1 101 ? -8.087 5.097 4.200 1.00 93.06 101 LEU A O 1
ATOM 795 N N . PHE A 1 102 ? -7.053 3.609 2.867 1.00 91.56 102 PHE A N 1
ATOM 796 C CA . PHE A 1 102 ? -7.828 2.460 3.325 1.00 91.56 102 PHE A CA 1
ATOM 797 C C . PHE A 1 102 ? -7.529 2.109 4.789 1.00 91.56 102 PHE A C 1
ATOM 799 O O . PHE A 1 102 ? -8.452 1.909 5.579 1.00 91.56 102 PHE A O 1
ATOM 806 N N . LEU A 1 103 ? -6.253 2.099 5.184 1.00 92.38 103 LEU A N 1
ATOM 807 C CA . LEU A 1 103 ? -5.842 1.867 6.567 1.00 92.38 103 LEU A CA 1
ATOM 808 C C . LEU A 1 103 ? -6.436 2.916 7.510 1.00 92.38 103 LEU A C 1
ATOM 810 O O . LEU A 1 103 ? -6.964 2.552 8.557 1.00 92.38 103 LEU A O 1
ATOM 814 N N . LYS A 1 104 ? -6.396 4.201 7.140 1.00 92.19 104 LYS A N 1
ATOM 815 C CA . LYS A 1 104 ? -7.015 5.278 7.923 1.00 92.19 104 LYS A CA 1
ATOM 816 C C . LYS A 1 104 ? -8.501 4.999 8.139 1.00 92.19 104 LYS A C 1
ATOM 818 O O . LYS A 1 104 ? -8.970 5.047 9.268 1.00 92.19 104 LYS A O 1
ATOM 823 N N . GLN A 1 105 ? -9.229 4.656 7.076 1.00 90.62 105 GLN A N 1
ATOM 824 C CA . GLN A 1 105 ? -10.649 4.310 7.179 1.00 90.62 105 GLN A CA 1
ATOM 825 C C . GLN A 1 105 ? -10.892 3.085 8.073 1.00 90.62 105 GLN A C 1
ATOM 827 O O . GLN A 1 105 ? -11.901 3.035 8.774 1.00 90.62 105 GLN A O 1
ATOM 832 N N . ALA A 1 106 ? -9.999 2.094 8.054 1.00 87.75 106 ALA A N 1
ATOM 833 C CA . ALA A 1 106 ? -10.083 0.926 8.927 1.00 87.75 106 ALA A CA 1
ATOM 834 C C . ALA A 1 106 ? -9.834 1.290 10.401 1.00 87.75 106 ALA A C 1
ATOM 836 O O . ALA A 1 106 ? -10.599 0.859 11.263 1.00 87.75 106 ALA A O 1
ATOM 837 N N . LEU A 1 107 ? -8.819 2.115 10.680 1.00 86.69 107 LEU A N 1
ATOM 838 C CA . LEU A 1 107 ? -8.489 2.622 12.017 1.00 86.69 107 LEU A CA 1
ATOM 839 C C . LEU A 1 107 ? -9.611 3.499 12.592 1.00 86.69 107 LEU A C 1
ATOM 841 O O . LEU A 1 107 ? -10.019 3.288 13.730 1.00 86.69 107 LEU A O 1
ATOM 845 N N . ASP A 1 108 ? -10.162 4.422 11.800 1.00 89.00 108 ASP A N 1
ATOM 846 C CA . ASP A 1 108 ? -11.250 5.316 12.227 1.00 89.00 108 ASP A CA 1
ATOM 847 C C . ASP A 1 108 ? -12.495 4.523 12.667 1.00 89.00 108 ASP A C 1
ATOM 849 O O . ASP A 1 108 ? -13.157 4.889 13.633 1.00 89.00 108 ASP A O 1
ATOM 853 N N . LYS A 1 109 ? -12.783 3.387 12.015 1.00 85.06 109 LYS A N 1
ATOM 854 C CA . LYS A 1 109 ? -13.887 2.483 12.391 1.00 85.06 109 LYS A CA 1
ATOM 855 C C . LYS A 1 109 ? -13.673 1.752 13.721 1.00 85.06 109 LYS A C 1
ATOM 857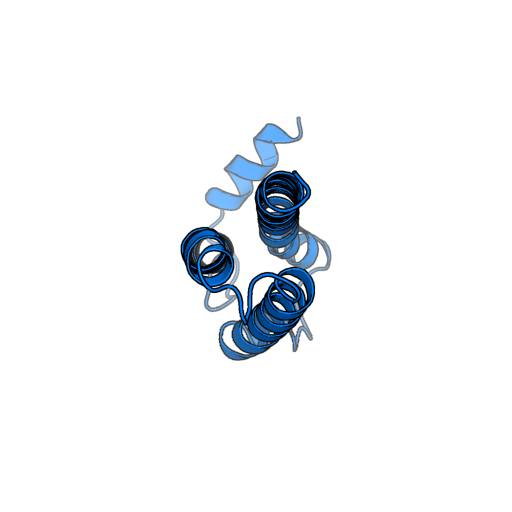 O O . LYS A 1 109 ? -14.631 1.190 14.239 1.00 85.06 109 LYS A O 1
ATOM 862 N N . MET A 1 110 ? -12.443 1.701 14.235 1.00 76.75 110 MET A N 1
ATOM 863 C CA . MET A 1 110 ? -12.134 1.108 15.543 1.00 76.75 110 MET A CA 1
ATOM 864 C C . MET A 1 110 ? -12.181 2.123 16.687 1.00 76.75 110 MET A C 1
ATOM 866 O O . MET A 1 110 ? -12.374 1.715 17.823 1.00 76.75 110 MET A O 1
ATOM 870 N N . ASN A 1 111 ? -12.013 3.417 16.399 1.00 63.78 111 ASN A N 1
ATOM 871 C CA . ASN A 1 111 ? -12.017 4.498 17.393 1.00 63.78 111 ASN A CA 1
ATOM 872 C C . ASN A 1 111 ? -13.430 5.060 17.672 1.00 63.78 111 ASN A C 1
ATOM 874 O O . ASN A 1 111 ? -13.567 6.248 17.967 1.00 63.78 111 ASN A O 1
ATOM 878 N N . VAL A 1 112 ? -14.470 4.224 17.548 1.00 50.44 112 VAL A N 1
ATOM 879 C CA . VAL A 1 112 ? -15.848 4.541 17.976 1.00 50.44 112 VAL A CA 1
ATOM 880 C C . VAL A 1 112 ? -16.031 4.155 19.436 1.00 50.44 112 VAL A C 1
ATOM 882 O O . VAL A 1 112 ? -15.646 3.017 19.782 1.00 50.44 112 VAL A O 1
#

Sequence (112 aa):
MALSYGLIALADPVFSLGFGLHEVFIYHLVFSAILISLIPWVQRNPAWAPNLGYYYLGSLLLKFFVFALVFPAVVTAENIPSKEALLMLSPLFIALVCEVLFLKQALDKMNV